Protein AF-A0A965IFT6-F1 (afdb_monomer_lite)

Radius of gyration: 17.21 Å; chains: 1; bounding box: 37×38×44 Å

Foldseek 3Di:
DDQQDDDWDWADPDQFWIFIADPVRDTPDTTDDPDRDDPLVVQLVSLCVNCVVVLVVLVVQLVVCVVVVNVVSNVVSVVSNVVSNVVSNDDPPPDPPPPDD

Secondary structure (DSSP, 8-state):
--------EEEEEETTEEEEE-TTS-EEEEEE-SS---HHHHHHHHHHHHHHHHHHHHHHHHHHHHHHT-HHHHHHHHHHHHHHHHHHTS----S-SS---

Sequence (101 aa):
MAHTPGPWEVHHWGDNEGDIHGSDGKVVCVMRDGATPQEEDWEGDARLIAAAPDLLHCVLLFDYACHHGDGECMEAAVAKAKTLIAAAGQKTAEEEEEDDK

Structure (mmCIF, N/CA/C/O backbone):
data_AF-A0A965IFT6-F1
#
_entry.id   AF-A0A965IFT6-F1
#
loop_
_atom_site.group_PDB
_atom_site.id
_atom_site.type_symbol
_atom_site.label_atom_id
_atom_site.label_alt_id
_atom_site.label_comp_id
_atom_site.label_asym_id
_atom_site.label_entity_id
_atom_site.label_seq_id
_atom_site.pdbx_PDB_ins_code
_atom_site.Cartn_x
_atom_site.Cartn_y
_atom_site.Cartn_z
_atom_site.occupancy
_atom_site.B_iso_or_equiv
_atom_site.auth_seq_id
_atom_site.auth_comp_id
_atom_site.auth_asym_id
_atom_site.auth_atom_id
_atom_site.pdbx_PDB_model_num
ATOM 1 N N . MET A 1 1 ? -9.092 -3.393 -12.554 1.00 41.66 1 MET A N 1
ATOM 2 C CA . MET A 1 1 ? -8.555 -4.073 -11.360 1.00 41.66 1 MET A CA 1
ATOM 3 C C . MET A 1 1 ? -9.289 -3.472 -10.182 1.00 41.66 1 MET A C 1
ATOM 5 O O . MET A 1 1 ? -9.383 -2.253 -10.133 1.00 41.66 1 MET A O 1
ATOM 9 N N . ALA A 1 2 ? -9.957 -4.289 -9.370 1.00 46.34 2 ALA A N 1
ATOM 10 C CA . ALA A 1 2 ? -10.765 -3.782 -8.269 1.00 46.34 2 ALA A CA 1
ATOM 11 C C . ALA A 1 2 ? -9.818 -3.168 -7.233 1.00 46.34 2 ALA A C 1
ATOM 13 O O . ALA A 1 2 ? -9.013 -3.885 -6.647 1.00 46.34 2 ALA A O 1
ATOM 14 N N . HIS A 1 3 ? -9.862 -1.843 -7.092 1.00 48.31 3 HIS A N 1
ATOM 15 C CA . HIS A 1 3 ? -9.231 -1.143 -5.980 1.00 48.31 3 HIS A CA 1
ATOM 16 C C . HIS A 1 3 ? -9.700 -1.805 -4.684 1.00 48.31 3 HIS A C 1
ATOM 18 O O . HIS A 1 3 ? -10.905 -1.998 -4.529 1.00 48.31 3 HIS A O 1
ATOM 24 N N . THR A 1 4 ? -8.790 -2.172 -3.783 1.00 50.84 4 THR A N 1
ATOM 25 C CA . THR A 1 4 ? -9.160 -2.499 -2.401 1.00 50.84 4 THR A CA 1
ATOM 26 C C . THR A 1 4 ? -9.687 -1.196 -1.792 1.00 50.84 4 THR A C 1
ATOM 28 O O . THR A 1 4 ? -8.917 -0.239 -1.694 1.00 50.84 4 THR A O 1
ATOM 31 N N . PRO A 1 5 ? -10.995 -1.074 -1.511 1.00 57.31 5 PRO A N 1
ATOM 32 C CA . PRO A 1 5 ? -11.595 0.232 -1.255 1.00 57.31 5 PRO A CA 1
ATOM 33 C C . PRO A 1 5 ? -11.320 0.715 0.175 1.00 57.31 5 PRO A C 1
ATOM 35 O O . PRO A 1 5 ? -11.991 0.275 1.101 1.00 57.31 5 PRO A O 1
ATOM 38 N N . GLY A 1 6 ? -10.377 1.648 0.340 1.00 55.44 6 GLY A N 1
ATOM 39 C CA . GLY A 1 6 ? -10.250 2.461 1.559 1.00 55.44 6 GLY A CA 1
ATOM 40 C C . GLY A 1 6 ? -11.287 3.597 1.592 1.00 55.44 6 GLY A C 1
ATOM 41 O O . GLY A 1 6 ? -11.789 3.976 0.526 1.00 55.44 6 GLY A O 1
ATOM 42 N N . PRO A 1 7 ? -11.621 4.164 2.769 1.00 61.34 7 PRO A N 1
ATOM 43 C CA . PRO A 1 7 ? -10.951 4.036 4.075 1.00 61.34 7 PRO A CA 1
ATOM 44 C C . PRO A 1 7 ? -11.305 2.753 4.854 1.00 61.34 7 PRO A C 1
ATOM 46 O O . PRO A 1 7 ? -12.344 2.141 4.603 1.00 61.34 7 PRO A O 1
ATOM 49 N N . TRP A 1 8 ? -10.417 2.351 5.772 1.00 77.75 8 TRP A N 1
ATOM 50 C CA . TRP A 1 8 ? -10.565 1.178 6.643 1.00 77.75 8 TRP A CA 1
ATOM 51 C C . TRP A 1 8 ? -10.795 1.623 8.088 1.00 77.75 8 TRP A C 1
ATOM 53 O O . TRP A 1 8 ? -10.120 2.539 8.551 1.00 77.75 8 TRP A O 1
ATOM 63 N N . GLU A 1 9 ? -11.706 0.960 8.792 1.00 78.75 9 GLU A N 1
ATOM 64 C CA . GLU A 1 9 ? -12.001 1.223 10.205 1.00 78.75 9 GLU A CA 1
ATOM 65 C C . GLU A 1 9 ? -11.422 0.106 11.072 1.00 78.75 9 GLU A C 1
ATOM 67 O O . GLU A 1 9 ? -11.551 -1.073 10.737 1.00 78.75 9 GLU A O 1
ATOM 72 N N . VAL A 1 10 ? -10.779 0.458 12.184 1.00 78.19 10 VAL A N 1
ATOM 73 C CA . VAL A 1 10 ? -10.233 -0.522 13.129 1.00 78.19 10 VAL A CA 1
ATOM 74 C C . VAL A 1 10 ? -11.190 -0.660 14.311 1.00 78.19 10 VAL A C 1
ATOM 76 O O . VAL A 1 10 ? -11.561 0.327 14.939 1.00 78.19 10 VAL A O 1
ATOM 79 N N . HIS A 1 11 ? -11.605 -1.890 14.610 1.00 79.75 11 HIS A N 1
ATOM 80 C CA . HIS A 1 11 ? -12.476 -2.203 15.739 1.00 79.75 11 HIS A CA 1
ATOM 81 C C . HIS A 1 11 ? -11.735 -3.054 16.767 1.00 79.75 11 HIS A C 1
ATOM 83 O O . HIS A 1 11 ? -11.382 -4.197 16.489 1.00 79.75 11 HIS A O 1
ATOM 89 N N . HIS A 1 12 ? -11.566 -2.521 17.976 1.00 77.31 12 HIS A N 1
ATOM 90 C CA . HIS A 1 12 ? -10.924 -3.215 19.095 1.00 77.31 12 HIS A CA 1
ATOM 91 C C . HIS A 1 12 ? -11.965 -3.879 19.994 1.00 77.31 12 HIS A C 1
ATOM 93 O O . HIS A 1 12 ? -12.928 -3.230 20.413 1.00 77.31 12 HIS A O 1
ATOM 99 N N . TRP A 1 13 ? -11.782 -5.161 20.313 1.00 76.25 13 TRP A N 1
ATOM 100 C CA . TRP A 1 13 ? -12.671 -5.902 21.227 1.00 76.25 13 TRP A CA 1
ATOM 101 C C . TRP A 1 13 ? -11.955 -6.406 22.488 1.00 76.25 13 TRP A C 1
ATOM 103 O O . TRP A 1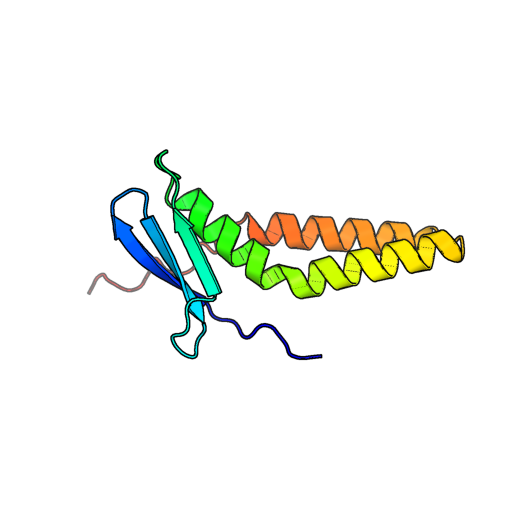 13 ? -12.595 -6.960 23.382 1.00 76.25 13 TRP A O 1
ATOM 113 N N . GLY A 1 14 ? -10.647 -6.176 22.582 1.00 66.94 14 GLY A N 1
ATOM 114 C CA . GLY A 1 14 ? -9.815 -6.418 23.754 1.00 66.94 14 GLY A CA 1
ATOM 115 C C . GLY A 1 14 ? -8.427 -5.814 23.555 1.00 66.94 14 GLY A C 1
ATOM 116 O O . GLY A 1 14 ? -8.137 -5.278 22.488 1.00 66.94 14 GLY A O 1
ATOM 117 N N . ASP A 1 15 ? -7.565 -5.940 24.564 1.00 67.19 15 ASP A N 1
ATOM 118 C CA . ASP A 1 15 ? -6.237 -5.308 24.563 1.00 67.19 15 ASP A CA 1
ATOM 119 C C . ASP A 1 15 ? -5.346 -5.763 23.384 1.00 67.19 15 ASP A C 1
ATOM 121 O O . ASP A 1 15 ? -4.452 -5.029 22.978 1.00 67.19 15 ASP A O 1
ATOM 125 N N . ASN A 1 16 ? -5.604 -6.952 22.810 1.00 62.72 16 ASN A N 1
ATOM 126 C CA . ASN A 1 16 ? -4.779 -7.573 21.755 1.00 62.72 16 ASN A CA 1
ATOM 127 C C . ASN A 1 16 ? -5.597 -8.107 20.571 1.00 62.72 16 ASN A C 1
ATOM 129 O O . ASN A 1 16 ? -5.082 -8.854 19.735 1.00 62.72 16 ASN A O 1
ATOM 133 N N . GLU A 1 17 ? -6.893 -7.810 20.540 1.00 70.50 17 GLU A N 1
ATOM 134 C CA . GLU A 1 17 ? -7.814 -8.397 19.574 1.00 70.50 17 GLU A CA 1
ATOM 135 C C . GLU A 1 17 ? -8.606 -7.297 18.884 1.00 70.50 17 GLU A C 1
ATOM 137 O O . GLU A 1 17 ? -9.230 -6.445 19.528 1.00 70.50 17 GLU A O 1
ATOM 142 N N . GLY A 1 18 ? -8.607 -7.346 17.559 1.00 78.00 18 GLY A N 1
ATOM 143 C CA . GLY A 1 18 ? -9.377 -6.422 16.756 1.00 78.00 18 GLY A CA 1
ATOM 144 C C . GLY A 1 18 ? -9.480 -6.850 15.306 1.00 78.00 18 GLY A C 1
ATOM 145 O O . GLY A 1 18 ? -8.697 -7.663 14.809 1.00 78.00 18 GLY A O 1
ATOM 146 N N . ASP A 1 19 ? -10.452 -6.255 14.635 1.00 82.94 19 ASP A N 1
ATOM 147 C CA . ASP A 1 19 ? -10.749 -6.501 13.236 1.00 82.94 19 ASP A CA 1
ATOM 148 C C . ASP A 1 19 ? -10.620 -5.190 12.454 1.00 82.94 19 ASP A C 1
ATOM 150 O O . ASP A 1 19 ? -11.010 -4.117 12.918 1.00 82.94 19 ASP A O 1
ATOM 154 N N . ILE A 1 20 ? -10.078 -5.278 11.241 1.00 77.31 20 ILE A N 1
ATOM 155 C CA . ILE A 1 20 ? -10.048 -4.173 10.281 1.00 77.31 20 ILE A CA 1
ATOM 156 C C . ILE A 1 20 ? -11.232 -4.357 9.342 1.00 77.31 20 ILE A C 1
ATOM 158 O O . ILE A 1 20 ? -11.358 -5.400 8.697 1.00 77.31 20 ILE A O 1
ATOM 162 N N . HIS A 1 21 ? -12.082 -3.344 9.243 1.00 79.06 21 HIS A N 1
ATOM 163 C CA . HIS A 1 21 ? -13.282 -3.339 8.425 1.00 79.06 21 HIS A CA 1
ATOM 164 C C . HIS A 1 21 ? -13.116 -2.471 7.179 1.00 79.06 21 HIS A C 1
ATOM 166 O O . HIS A 1 21 ? -12.496 -1.410 7.194 1.00 79.06 21 HIS A O 1
ATOM 172 N N . GLY A 1 22 ? -13.715 -2.938 6.087 1.00 76.19 22 GLY A N 1
ATOM 173 C CA . GLY A 1 22 ? -13.987 -2.154 4.892 1.00 76.19 22 GLY A CA 1
ATOM 174 C C . GLY A 1 22 ? -15.042 -1.095 5.119 1.00 76.19 22 GLY A C 1
ATOM 175 O O . GLY A 1 22 ? -15.902 -1.238 5.981 1.00 76.19 22 GLY A O 1
ATOM 176 N N . SER A 1 23 ? -15.045 -0.088 4.248 1.00 73.44 23 SER A N 1
ATOM 177 C CA . SER A 1 23 ? -16.141 0.885 4.126 1.00 73.44 23 SER A CA 1
ATOM 178 C C . SER A 1 23 ? -17.527 0.247 3.900 1.00 73.44 23 SER A C 1
ATOM 180 O O . SER A 1 23 ? -18.549 0.899 4.093 1.00 73.44 23 SER A O 1
ATOM 182 N N . ASP A 1 24 ? -17.592 -1.032 3.512 1.00 76.06 24 ASP A N 1
ATOM 183 C CA . ASP A 1 24 ? -18.823 -1.824 3.413 1.00 76.06 24 ASP A CA 1
ATOM 184 C C . ASP A 1 24 ? -19.175 -2.596 4.703 1.00 76.06 24 ASP A C 1
ATOM 186 O O . ASP A 1 24 ? -20.091 -3.425 4.702 1.00 76.06 24 ASP A O 1
ATOM 190 N N . GLY A 1 25 ? -18.446 -2.344 5.793 1.00 72.88 25 GLY A N 1
ATOM 191 C CA . GLY A 1 25 ? -18.595 -2.977 7.100 1.00 72.88 25 GLY A CA 1
ATOM 192 C C . GLY A 1 25 ? -18.081 -4.416 7.168 1.00 72.88 25 GLY A C 1
ATOM 193 O O . GLY A 1 25 ? -18.211 -5.053 8.215 1.00 72.88 25 GLY A O 1
ATOM 194 N N . LYS A 1 26 ? -17.512 -4.964 6.085 1.00 75.69 26 LYS A N 1
ATOM 195 C CA . LYS A 1 26 ? -16.977 -6.331 6.087 1.00 75.69 26 LYS A CA 1
ATOM 196 C C . LYS A 1 26 ? -15.601 -6.377 6.725 1.00 75.69 26 LYS A C 1
ATOM 198 O O . LYS A 1 26 ? -14.769 -5.517 6.466 1.00 75.69 26 LYS A O 1
ATOM 203 N N . VAL A 1 27 ? -15.338 -7.446 7.466 1.00 73.44 27 VAL A N 1
ATOM 204 C CA . VAL A 1 27 ? -14.005 -7.727 8.000 1.00 73.44 27 VAL A CA 1
ATOM 205 C C . VAL A 1 27 ? -13.045 -8.045 6.852 1.00 73.44 27 VAL A C 1
ATOM 207 O O . VAL A 1 27 ? -13.275 -8.964 6.064 1.00 73.44 27 VAL A O 1
ATOM 210 N N . VAL A 1 28 ? -11.972 -7.267 6.770 1.00 72.62 28 VAL A N 1
ATOM 211 C CA . VAL A 1 28 ? -10.874 -7.387 5.804 1.00 72.62 28 VAL A CA 1
ATOM 212 C C . VAL A 1 28 ? -9.699 -8.139 6.424 1.00 72.62 28 VAL A C 1
ATOM 214 O O . VAL A 1 28 ? -9.053 -8.932 5.742 1.00 72.62 28 VAL A O 1
ATOM 217 N N . CYS A 1 29 ? -9.448 -7.927 7.717 1.00 70.25 29 CYS A N 1
ATOM 218 C CA . CYS A 1 29 ? -8.400 -8.600 8.476 1.00 70.25 29 CYS A CA 1
ATOM 219 C C . CYS A 1 29 ? -8.872 -8.851 9.911 1.00 70.25 29 CYS A C 1
ATOM 221 O O . CYS A 1 29 ? -9.482 -7.970 10.507 1.00 70.25 29 CYS A O 1
ATOM 223 N N . VAL A 1 30 ? -8.573 -10.034 10.448 1.00 71.19 30 VAL A N 1
ATOM 224 C CA . VAL A 1 30 ? -8.782 -10.389 11.858 1.00 71.19 30 VAL A CA 1
ATOM 225 C C . VAL A 1 30 ? -7.404 -10.489 12.494 1.00 71.19 30 VAL A C 1
ATOM 227 O O . VAL A 1 30 ? -6.608 -11.342 12.090 1.00 71.19 30 VAL A O 1
ATOM 230 N N . MET A 1 31 ? -7.121 -9.650 13.485 1.00 64.31 31 MET A N 1
ATOM 231 C CA . MET A 1 31 ? -5.860 -9.665 14.218 1.00 64.31 31 MET A CA 1
ATOM 232 C C . MET A 1 31 ? -6.086 -10.341 15.565 1.00 64.31 31 MET A C 1
ATOM 234 O O . MET A 1 31 ? -6.789 -9.837 16.438 1.00 64.31 31 MET A O 1
ATOM 238 N N . ARG A 1 32 ? -5.502 -11.530 15.714 1.00 64.25 32 ARG A N 1
ATOM 239 C CA . ARG A 1 32 ? -5.449 -12.251 16.985 1.00 64.25 32 ARG A CA 1
ATOM 240 C C . ARG A 1 32 ? -3.997 -12.512 17.293 1.00 64.25 32 ARG A C 1
A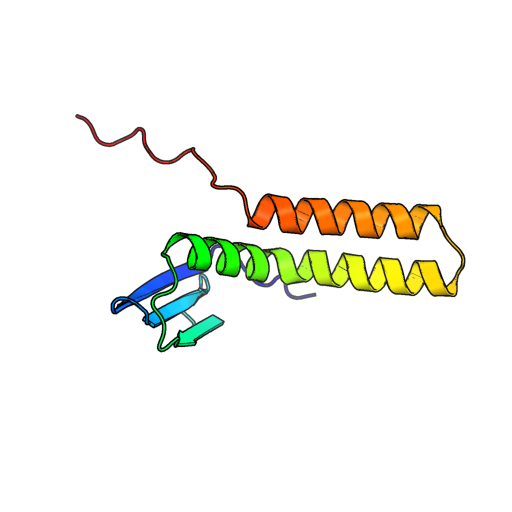TOM 242 O O . ARG A 1 32 ? -3.433 -13.462 16.750 1.00 64.25 32 ARG A O 1
ATOM 249 N N . ASP A 1 33 ? -3.413 -11.688 18.145 1.00 55.62 33 ASP A N 1
ATOM 250 C CA . ASP A 1 33 ? -2.133 -12.027 18.739 1.00 55.62 33 ASP A CA 1
ATOM 251 C C . ASP A 1 33 ? -2.306 -12.249 20.245 1.00 55.62 33 ASP A C 1
ATOM 253 O O . ASP A 1 33 ? -2.999 -11.519 20.948 1.00 55.62 33 ASP A O 1
ATOM 257 N N . GLY A 1 34 ? -1.707 -13.329 20.744 1.00 51.69 34 GLY A N 1
ATOM 258 C CA . GLY A 1 34 ? -1.630 -13.606 22.178 1.00 51.69 34 GLY A CA 1
ATOM 259 C C . GLY A 1 34 ? -0.625 -12.696 22.892 1.00 51.69 34 GLY A C 1
ATOM 260 O O . GLY A 1 34 ? -0.563 -12.706 24.121 1.00 51.69 34 GLY A O 1
ATOM 261 N N . ALA A 1 35 ? 0.159 -11.921 22.141 1.00 52.97 35 ALA A N 1
ATOM 262 C CA . ALA A 1 35 ? 0.974 -10.815 22.623 1.00 52.97 35 ALA A CA 1
ATOM 263 C C . ALA A 1 35 ? 0.257 -9.489 22.351 1.00 52.97 35 ALA A C 1
ATOM 265 O O . ALA A 1 35 ? -0.326 -9.346 21.289 1.00 52.97 35 ALA A O 1
ATOM 266 N N . THR A 1 36 ? 0.309 -8.546 23.296 1.00 53.31 36 THR A N 1
ATOM 267 C CA . THR A 1 36 ? -0.183 -7.162 23.160 1.00 53.31 36 THR A CA 1
ATOM 268 C C . THR A 1 36 ? 0.576 -6.452 22.043 1.00 53.31 36 THR A C 1
ATOM 270 O O . THR A 1 36 ? 1.717 -6.047 22.298 1.00 53.31 36 THR A O 1
ATOM 273 N N . PRO A 1 37 ? 0.016 -6.294 20.829 1.00 53.91 37 PRO A N 1
ATOM 274 C CA . PRO A 1 37 ? 0.586 -5.381 19.853 1.00 53.91 37 PRO A CA 1
ATOM 275 C C . PRO A 1 37 ? 0.317 -3.969 20.380 1.00 53.91 37 PRO A C 1
ATOM 277 O O . PRO A 1 37 ? -0.732 -3.723 20.982 1.00 53.91 37 PRO A O 1
ATOM 280 N N . GLN A 1 38 ? 1.261 -3.043 20.233 1.00 59.69 38 GLN A N 1
ATOM 281 C CA . GLN A 1 38 ? 0.956 -1.655 20.576 1.00 59.69 38 GLN A CA 1
ATOM 282 C C . GLN A 1 38 ? -0.028 -1.116 19.527 1.00 59.69 38 GLN A C 1
ATOM 284 O O . GLN A 1 38 ? 0.032 -1.506 18.367 1.00 59.69 38 GLN A O 1
ATOM 289 N N . GLU A 1 39 ? -0.942 -0.225 19.914 1.00 58.00 39 GLU A N 1
ATOM 290 C CA . GLU A 1 39 ? -1.929 0.401 19.008 1.00 58.00 39 GLU A CA 1
ATOM 291 C C . GLU A 1 39 ? -1.265 1.009 17.749 1.00 58.00 39 GLU A C 1
ATOM 293 O O . GLU A 1 39 ? -1.812 0.990 16.648 1.00 58.00 39 GLU A O 1
ATOM 298 N N . GLU A 1 40 ? -0.011 1.440 17.900 1.00 59.22 40 GLU A N 1
ATOM 299 C CA . GLU A 1 40 ? 0.883 1.946 16.854 1.00 59.22 40 GLU A CA 1
ATOM 300 C C . GLU A 1 40 ? 1.203 0.911 15.753 1.00 59.22 40 GLU A C 1
ATOM 302 O O . GLU A 1 40 ? 1.352 1.282 14.583 1.00 59.22 40 GLU A O 1
ATOM 307 N N . ASP A 1 41 ? 1.260 -0.380 16.095 1.00 65.69 41 ASP A N 1
ATOM 308 C CA . ASP A 1 41 ? 1.491 -1.480 15.150 1.00 65.69 41 ASP A CA 1
ATOM 309 C C . ASP A 1 41 ? 0.254 -1.704 14.260 1.00 65.69 41 ASP A C 1
ATOM 311 O O . ASP A 1 41 ? 0.369 -1.986 13.065 1.00 65.69 41 ASP A O 1
ATOM 315 N N . TRP A 1 42 ? -0.946 -1.493 14.810 1.00 64.50 42 TRP A N 1
ATOM 316 C CA . TRP A 1 42 ? -2.217 -1.740 14.122 1.00 64.50 42 TRP A CA 1
ATOM 317 C C . TRP A 1 42 ? -2.526 -0.729 13.026 1.00 64.50 42 TRP A C 1
ATOM 319 O O . TRP A 1 42 ? -2.946 -1.104 11.928 1.00 64.50 42 TRP A O 1
ATOM 329 N N . GLU A 1 43 ? -2.286 0.554 13.278 1.00 66.56 43 GLU A N 1
ATOM 330 C CA . GLU A 1 43 ? -2.440 1.555 12.227 1.00 66.56 43 GLU A CA 1
ATOM 331 C C . GLU A 1 43 ? -1.405 1.373 11.106 1.00 66.56 43 GLU A C 1
ATOM 333 O O . GLU A 1 43 ? -1.706 1.597 9.929 1.00 66.56 43 GLU A O 1
ATOM 338 N N . GLY A 1 44 ? -0.180 0.968 11.460 1.00 67.19 44 GLY A N 1
ATOM 339 C CA . GLY A 1 44 ? 0.875 0.647 10.500 1.00 67.19 44 GLY A CA 1
ATOM 340 C C . GLY A 1 44 ? 0.465 -0.495 9.572 1.00 67.19 44 GLY A C 1
ATOM 341 O O . GLY A 1 44 ? 0.561 -0.363 8.348 1.00 67.19 44 GLY A O 1
ATOM 342 N N . ASP A 1 45 ? -0.079 -1.570 10.140 1.00 67.94 45 ASP A N 1
ATOM 343 C CA . ASP A 1 45 ? -0.575 -2.723 9.391 1.00 67.94 45 ASP A CA 1
ATOM 344 C C . ASP A 1 45 ? -1.762 -2.362 8.487 1.00 67.94 45 ASP A C 1
ATOM 346 O O . ASP A 1 45 ? -1.792 -2.750 7.315 1.00 67.94 45 ASP A O 1
ATOM 350 N N . ALA A 1 46 ? -2.709 -1.550 8.968 1.00 68.62 46 ALA A N 1
ATOM 351 C CA . ALA A 1 46 ? -3.832 -1.078 8.157 1.00 68.62 46 ALA A CA 1
ATOM 352 C C . ALA A 1 46 ? -3.366 -0.234 6.955 1.00 68.62 46 ALA A C 1
ATOM 354 O O . ALA A 1 46 ? -3.830 -0.436 5.825 1.00 68.62 46 ALA A O 1
ATOM 355 N N . ARG A 1 47 ? -2.405 0.679 7.162 1.00 72.62 47 ARG A N 1
ATOM 356 C CA . ARG A 1 47 ? -1.810 1.480 6.079 1.00 72.62 47 ARG A CA 1
ATOM 357 C C . ARG A 1 47 ? -1.010 0.615 5.103 1.00 72.62 47 ARG A C 1
ATOM 359 O O . ARG A 1 47 ? -1.059 0.851 3.894 1.00 72.62 47 ARG A O 1
ATOM 366 N N . LEU A 1 48 ? -0.326 -0.419 5.590 1.00 73.06 48 LEU A N 1
ATOM 367 C CA . LEU A 1 48 ? 0.403 -1.369 4.749 1.00 73.06 48 LEU A CA 1
ATOM 368 C C . LEU A 1 48 ? -0.551 -2.195 3.871 1.00 73.06 48 LEU A C 1
ATOM 370 O O . LEU A 1 48 ? -0.303 -2.353 2.673 1.00 73.06 48 LEU A O 1
ATOM 374 N N . ILE A 1 49 ? -1.673 -2.659 4.431 1.00 74.00 49 ILE A N 1
ATOM 375 C CA . ILE A 1 49 ? -2.742 -3.342 3.686 1.00 74.00 49 ILE A CA 1
ATOM 376 C C . ILE A 1 49 ? -3.349 -2.401 2.636 1.00 74.00 49 ILE A C 1
ATOM 378 O O . ILE A 1 49 ? -3.555 -2.810 1.491 1.00 74.00 49 ILE A O 1
ATOM 382 N N . ALA A 1 50 ? -3.581 -1.130 2.978 1.00 72.75 50 ALA A N 1
ATOM 383 C CA . ALA A 1 50 ? -4.075 -0.128 2.033 1.00 72.75 50 ALA A CA 1
ATOM 384 C C . ALA A 1 50 ? -3.099 0.116 0.866 1.00 72.75 50 ALA A C 1
ATOM 386 O O . ALA A 1 50 ? -3.534 0.258 -0.277 1.00 72.75 50 ALA A O 1
ATOM 387 N N . ALA A 1 51 ? -1.788 0.107 1.130 1.00 77.69 51 ALA A N 1
ATOM 388 C CA . ALA A 1 51 ? -0.743 0.269 0.120 1.00 77.69 51 ALA A CA 1
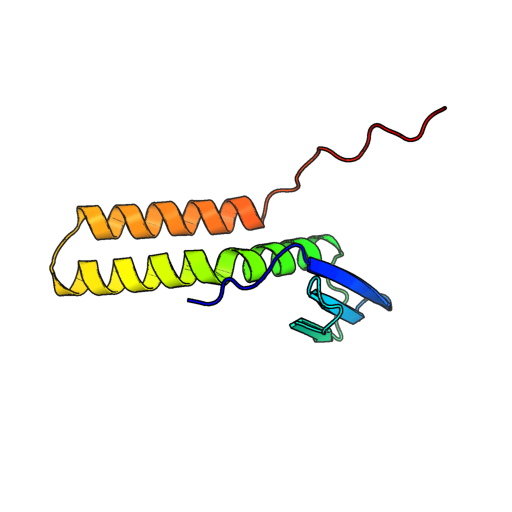ATOM 389 C C . ALA A 1 51 ? -0.470 -1.005 -0.707 1.00 77.69 51 ALA A C 1
ATOM 391 O O . ALA A 1 51 ? 0.239 -0.943 -1.717 1.00 77.69 51 ALA A O 1
ATOM 392 N N . ALA A 1 52 ? -1.019 -2.162 -0.318 1.00 82.50 52 ALA A N 1
ATOM 393 C CA . ALA A 1 52 ? -0.739 -3.454 -0.945 1.00 82.50 52 ALA A CA 1
ATOM 394 C C . ALA A 1 52 ? -0.947 -3.495 -2.477 1.00 82.50 52 ALA A C 1
ATOM 396 O O . ALA A 1 52 ? -0.124 -4.119 -3.151 1.00 82.50 52 ALA A O 1
ATOM 397 N N . PRO A 1 53 ? -1.959 -2.834 -3.081 1.00 81.06 53 PRO A N 1
ATOM 398 C CA . PRO A 1 53 ? -2.102 -2.796 -4.539 1.00 81.06 53 PRO A CA 1
ATOM 399 C C . PRO A 1 53 ? -0.947 -2.076 -5.241 1.00 81.06 53 PRO A C 1
ATOM 401 O O . PRO A 1 53 ? -0.432 -2.562 -6.249 1.00 81.06 53 PRO A O 1
ATOM 404 N N . ASP A 1 54 ? -0.510 -0.941 -4.696 1.00 81.88 54 ASP A N 1
ATOM 405 C CA . ASP A 1 54 ? 0.592 -0.165 -5.263 1.00 81.88 54 ASP A CA 1
ATOM 406 C C . ASP A 1 54 ? 1.939 -0.856 -5.032 1.00 81.88 54 ASP A C 1
ATOM 408 O O . ASP A 1 54 ? 2.803 -0.848 -5.914 1.00 81.88 54 ASP A O 1
ATOM 412 N N . LEU A 1 55 ? 2.105 -1.522 -3.886 1.00 82.50 55 LEU A N 1
ATOM 413 C CA . LEU A 1 55 ? 3.258 -2.377 -3.610 1.00 82.50 55 LEU A CA 1
ATOM 414 C C . LEU A 1 55 ? 3.316 -3.563 -4.576 1.00 82.50 55 LEU A C 1
ATOM 416 O O . LEU A 1 55 ? 4.368 -3.816 -5.166 1.00 82.50 55 LEU A O 1
ATOM 420 N N . LEU A 1 56 ? 2.188 -4.239 -4.815 1.00 82.31 56 LEU A N 1
ATOM 421 C CA . LEU A 1 56 ? 2.090 -5.316 -5.800 1.00 82.31 56 LEU A CA 1
ATOM 422 C C . LEU A 1 56 ? 2.459 -4.816 -7.201 1.00 82.31 56 LEU A C 1
ATOM 424 O O . LEU A 1 56 ? 3.197 -5.483 -7.924 1.00 82.31 56 LEU A O 1
ATOM 428 N N . HIS A 1 57 ? 2.004 -3.621 -7.576 1.00 85.06 57 HIS A N 1
ATOM 429 C CA . HIS A 1 57 ? 2.368 -3.015 -8.852 1.00 85.06 57 HIS A CA 1
ATOM 430 C C . HIS A 1 57 ? 3.878 -2.747 -8.965 1.00 85.06 57 HIS A C 1
ATOM 432 O O . HIS A 1 57 ? 4.463 -3.020 -10.013 1.00 85.06 57 HIS A O 1
ATOM 438 N N . CYS A 1 58 ? 4.529 -2.283 -7.892 1.00 88.19 58 CYS A N 1
ATOM 439 C CA . CYS A 1 58 ? 5.983 -2.097 -7.868 1.00 88.19 58 CYS A CA 1
ATOM 440 C C . CYS A 1 58 ? 6.736 -3.424 -8.053 1.00 88.19 58 CYS A C 1
ATOM 442 O O . CYS A 1 58 ? 7.721 -3.462 -8.785 1.00 88.19 58 CYS A O 1
ATOM 444 N N . VAL A 1 59 ? 6.258 -4.519 -7.449 1.00 83.50 59 VAL A N 1
ATOM 445 C CA . VAL A 1 59 ? 6.854 -5.857 -7.623 1.00 83.50 59 VAL A CA 1
ATOM 446 C C . VAL A 1 59 ? 6.733 -6.337 -9.071 1.00 83.50 59 VAL A C 1
ATOM 448 O O . VAL A 1 59 ? 7.704 -6.837 -9.631 1.00 83.50 59 VAL A O 1
ATOM 451 N N . LEU A 1 60 ? 5.574 -6.142 -9.705 1.00 84.31 60 LEU A N 1
ATOM 452 C CA . LEU A 1 60 ? 5.371 -6.513 -11.110 1.00 84.31 60 LEU A CA 1
ATOM 453 C C . LEU A 1 60 ? 6.255 -5.692 -12.063 1.00 84.31 60 LEU A C 1
ATOM 455 O O . LEU A 1 60 ? 6.808 -6.236 -13.014 1.00 84.31 60 LEU A O 1
ATOM 459 N N . LEU A 1 61 ? 6.409 -4.391 -11.799 1.00 86.94 61 LEU A N 1
ATOM 460 C CA . LEU A 1 61 ? 7.318 -3.514 -12.544 1.00 86.94 61 LEU A CA 1
ATOM 461 C C . LEU A 1 61 ? 8.778 -3.941 -12.392 1.00 86.94 61 LEU A C 1
ATOM 463 O O . LEU A 1 61 ? 9.507 -3.979 -13.379 1.00 86.94 61 LEU A O 1
ATOM 467 N N . PHE A 1 62 ? 9.191 -4.290 -11.174 1.00 87.31 62 PHE A N 1
ATOM 468 C CA . PHE A 1 62 ? 10.534 -4.789 -10.901 1.00 87.31 62 PHE A CA 1
ATOM 469 C C . PHE A 1 62 ? 10.811 -6.094 -11.655 1.00 87.31 62 PHE A C 1
ATOM 471 O O . PHE A 1 62 ? 11.825 -6.201 -12.340 1.00 87.31 62 PHE A O 1
ATOM 478 N N . ASP A 1 63 ? 9.890 -7.060 -11.588 1.00 84.00 63 ASP A N 1
ATOM 479 C CA . ASP A 1 63 ? 10.007 -8.331 -12.309 1.00 84.00 63 ASP A CA 1
ATOM 480 C C . ASP A 1 63 ? 10.110 -8.116 -13.825 1.00 84.00 63 ASP A C 1
ATOM 482 O O . ASP A 1 63 ? 11.007 -8.651 -14.482 1.00 84.00 63 ASP A O 1
ATOM 486 N N . TYR A 1 64 ? 9.250 -7.259 -14.381 1.00 87.06 64 TYR A N 1
ATOM 487 C CA . TYR A 1 64 ? 9.311 -6.883 -15.789 1.00 87.06 64 TYR A CA 1
ATOM 488 C C . TYR A 1 64 ? 10.669 -6.263 -16.154 1.00 87.06 64 TYR A C 1
ATOM 490 O O . TYR A 1 64 ? 11.291 -6.680 -17.134 1.00 87.06 64 TYR A O 1
ATOM 498 N N . ALA A 1 65 ? 11.154 -5.308 -15.357 1.00 91.06 65 ALA A N 1
ATOM 499 C CA . ALA A 1 65 ? 12.426 -4.629 -15.580 1.00 91.06 65 ALA A CA 1
ATOM 500 C C . ALA A 1 65 ? 13.621 -5.597 -15.526 1.00 91.06 65 ALA A C 1
ATOM 502 O O . ALA A 1 65 ? 14.504 -5.526 -16.383 1.00 91.06 65 ALA A O 1
ATOM 503 N N . CYS A 1 66 ? 13.618 -6.561 -14.597 1.00 84.56 66 CYS A N 1
ATOM 504 C CA . CYS A 1 66 ? 14.635 -7.611 -14.519 1.00 84.56 66 CYS A CA 1
ATOM 505 C C . CYS A 1 66 ? 14.693 -8.462 -15.793 1.00 84.56 66 CYS A C 1
ATOM 507 O O . CYS A 1 66 ? 15.781 -8.721 -16.307 1.00 84.56 66 CYS A O 1
ATOM 509 N N . HIS A 1 67 ? 13.538 -8.864 -16.330 1.00 90.56 67 HIS A N 1
ATOM 510 C CA . HIS A 1 67 ? 13.473 -9.679 -17.547 1.00 90.56 67 HIS A CA 1
ATOM 511 C C . HIS A 1 67 ? 13.929 -8.930 -18.808 1.00 90.56 67 HIS A C 1
ATOM 513 O O . HIS A 1 67 ? 14.374 -9.564 -19.765 1.00 90.56 67 HIS A O 1
ATOM 519 N N . HIS A 1 68 ? 13.843 -7.598 -18.811 1.00 91.38 68 HIS A N 1
ATOM 520 C CA . HIS A 1 68 ? 14.188 -6.760 -19.964 1.00 91.38 68 HIS A CA 1
ATOM 521 C C . HIS A 1 68 ? 15.529 -6.027 -19.812 1.00 91.38 68 HIS A C 1
ATOM 523 O O . HIS A 1 68 ? 15.961 -5.355 -20.747 1.00 91.38 68 HIS A O 1
ATOM 529 N N . GLY A 1 69 ? 16.210 -6.174 -18.670 1.00 90.44 69 GLY A N 1
ATOM 530 C CA . GLY A 1 69 ? 17.483 -5.502 -18.394 1.00 90.44 69 GLY A CA 1
ATOM 531 C C . GLY A 1 69 ? 17.359 -3.984 -18.234 1.00 90.44 69 GLY A C 1
ATOM 532 O O . GLY A 1 69 ? 18.326 -3.265 -18.479 1.00 90.44 69 GLY A O 1
ATOM 533 N N . ASP A 1 70 ? 16.183 -3.492 -17.841 1.00 90.69 70 ASP A N 1
ATOM 534 C CA . ASP A 1 70 ? 15.909 -2.065 -17.664 1.00 90.69 70 ASP A CA 1
ATOM 535 C C . ASP A 1 70 ? 16.263 -1.625 -16.234 1.00 90.69 70 ASP A C 1
ATOM 537 O O . ASP A 1 70 ? 15.441 -1.643 -15.315 1.00 90.69 70 ASP A O 1
ATOM 541 N N . GLY A 1 71 ? 17.536 -1.275 -16.033 1.00 86.75 71 G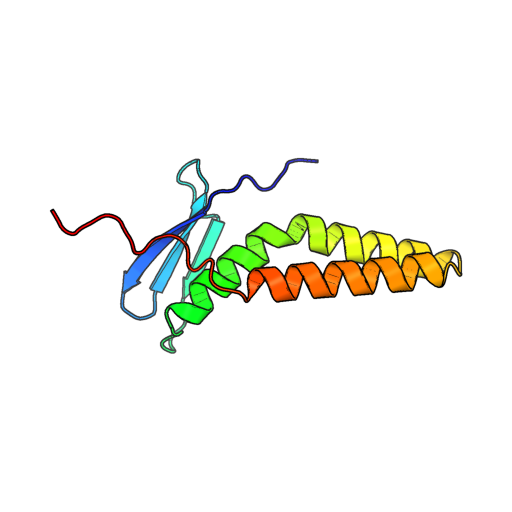LY A N 1
ATOM 542 C CA . GLY A 1 71 ? 18.055 -0.878 -14.723 1.00 86.75 71 GLY A CA 1
ATOM 543 C C . GLY A 1 71 ? 17.392 0.379 -14.149 1.00 86.75 71 GLY A C 1
ATOM 544 O O . GLY A 1 71 ? 17.168 0.443 -12.942 1.00 86.75 71 GLY A O 1
ATOM 545 N N . GLU A 1 72 ? 17.021 1.344 -14.993 1.00 91.88 72 GLU A N 1
ATOM 546 C CA . GLU A 1 72 ? 16.366 2.582 -14.549 1.00 91.88 72 GLU A CA 1
ATOM 547 C C . GLU A 1 72 ? 14.946 2.299 -14.043 1.00 91.88 72 GLU A C 1
ATOM 549 O O . GLU A 1 72 ? 14.546 2.782 -12.980 1.00 91.88 72 GLU A O 1
ATOM 554 N N . CYS A 1 73 ? 14.193 1.457 -14.759 1.00 86.19 73 CYS A N 1
ATOM 555 C CA . CYS A 1 73 ? 12.862 1.035 -14.332 1.00 86.19 73 CYS A CA 1
ATOM 556 C C . CYS A 1 73 ? 12.912 0.225 -13.025 1.00 86.19 73 CYS A C 1
ATOM 558 O O . CYS A 1 73 ? 12.079 0.420 -12.133 1.00 86.19 73 CYS A O 1
ATOM 560 N N . MET A 1 74 ? 13.927 -0.631 -12.871 1.00 85.25 74 MET A N 1
ATOM 561 C CA . MET A 1 74 ? 14.165 -1.399 -11.649 1.00 85.25 74 MET A CA 1
ATOM 562 C C . MET A 1 74 ? 14.415 -0.481 -10.441 1.00 85.25 74 MET A C 1
ATOM 564 O O . MET A 1 74 ? 13.787 -0.651 -9.392 1.00 85.25 74 MET A O 1
ATOM 568 N N . GLU A 1 75 ? 15.291 0.519 -10.582 1.00 89.19 75 GLU A N 1
ATOM 569 C CA . GLU A 1 75 ? 15.560 1.491 -9.518 1.00 89.19 75 GLU A CA 1
ATOM 570 C C . GLU A 1 75 ? 14.318 2.315 -9.163 1.00 89.19 75 GLU A C 1
ATOM 572 O O . GLU A 1 75 ? 14.017 2.499 -7.980 1.00 89.19 75 GLU A O 1
ATOM 577 N N . ALA A 1 76 ? 13.549 2.748 -10.166 1.00 89.88 76 ALA A N 1
ATOM 578 C CA . ALA A 1 76 ? 12.311 3.492 -9.956 1.00 89.88 76 ALA A CA 1
ATOM 579 C C . ALA A 1 76 ? 11.262 2.673 -9.183 1.00 89.88 76 ALA A C 1
ATOM 581 O O . ALA A 1 76 ? 10.623 3.194 -8.263 1.00 89.88 76 ALA A O 1
ATOM 582 N N . ALA A 1 77 ? 11.112 1.384 -9.503 1.00 87.56 77 ALA A N 1
ATOM 583 C CA . ALA A 1 77 ? 10.199 0.482 -8.803 1.00 87.56 77 ALA A CA 1
ATOM 584 C C . ALA A 1 77 ? 10.588 0.307 -7.324 1.00 87.56 77 ALA A C 1
ATOM 586 O O . ALA A 1 77 ? 9.732 0.399 -6.440 1.00 87.56 77 ALA A O 1
ATOM 587 N N . VAL A 1 78 ? 11.883 0.128 -7.036 1.00 89.75 78 VAL A N 1
ATOM 588 C CA . VAL A 1 78 ? 12.392 0.007 -5.659 1.00 89.75 78 VAL A CA 1
ATOM 589 C C . VAL A 1 78 ? 12.228 1.312 -4.883 1.00 89.75 78 VAL A C 1
ATOM 591 O O . VAL A 1 78 ? 11.814 1.287 -3.722 1.00 89.75 78 VAL A O 1
ATOM 594 N N . ALA A 1 79 ? 12.537 2.456 -5.497 1.00 91.06 79 ALA A N 1
ATOM 595 C CA . ALA A 1 79 ? 12.369 3.762 -4.866 1.00 91.06 79 ALA A CA 1
ATOM 596 C C . ALA A 1 79 ? 10.900 4.006 -4.490 1.00 91.06 79 ALA A C 1
ATOM 598 O O . ALA A 1 79 ? 10.610 4.368 -3.348 1.00 91.06 79 ALA A O 1
ATOM 599 N N . LYS A 1 80 ? 9.969 3.712 -5.406 1.00 89.50 80 LYS A N 1
ATOM 600 C CA . LYS A 1 80 ? 8.530 3.847 -5.162 1.00 89.50 80 LYS A CA 1
ATOM 601 C C . LYS A 1 80 ? 8.042 2.912 -4.050 1.00 89.50 80 LYS A C 1
ATOM 603 O O . LYS A 1 80 ? 7.341 3.362 -3.144 1.00 89.50 80 LYS A O 1
ATOM 608 N N . ALA A 1 81 ? 8.464 1.647 -4.050 1.00 85.00 81 ALA A N 1
ATOM 609 C CA . ALA A 1 81 ? 8.111 0.703 -2.988 1.00 85.00 81 ALA A CA 1
ATOM 610 C C . ALA A 1 81 ? 8.581 1.189 -1.605 1.00 85.00 81 ALA A C 1
ATOM 612 O O . ALA A 1 81 ? 7.810 1.169 -0.648 1.00 85.00 81 ALA A O 1
ATOM 613 N N . LYS A 1 82 ? 9.811 1.712 -1.504 1.00 86.12 82 LYS A N 1
ATOM 614 C CA . LYS A 1 82 ? 10.333 2.291 -0.255 1.00 86.12 82 LYS A CA 1
ATOM 615 C C . LYS A 1 82 ? 9.504 3.478 0.227 1.00 86.12 82 LYS A C 1
ATOM 617 O O . LYS A 1 82 ? 9.239 3.568 1.421 1.00 86.12 82 LYS A O 1
ATOM 622 N N . THR A 1 83 ? 9.076 4.364 -0.676 1.00 86.75 83 THR A N 1
ATOM 623 C CA . THR A 1 83 ? 8.227 5.506 -0.297 1.00 86.75 83 THR A CA 1
ATOM 624 C C . THR A 1 83 ? 6.858 5.074 0.215 1.00 86.75 83 THR A C 1
ATOM 626 O O . THR A 1 83 ? 6.385 5.641 1.192 1.00 86.75 83 THR A O 1
ATOM 629 N N . LEU A 1 84 ? 6.252 4.043 -0.383 1.00 81.25 84 LEU A N 1
ATOM 630 C CA . LEU A 1 84 ? 4.953 3.517 0.046 1.00 81.25 84 LEU A CA 1
ATOM 631 C C . LEU A 1 84 ? 5.039 2.859 1.428 1.00 81.25 84 LEU A C 1
ATOM 633 O O . LEU A 1 84 ? 4.184 3.101 2.272 1.00 81.25 84 LEU A O 1
ATOM 637 N N . ILE A 1 85 ? 6.102 2.089 1.683 1.00 79.69 85 ILE A N 1
ATOM 638 C CA . ILE A 1 85 ? 6.353 1.474 2.996 1.00 79.69 85 ILE A CA 1
ATOM 639 C C . ILE A 1 85 ? 6.609 2.550 4.058 1.00 79.69 85 ILE A C 1
ATOM 641 O O . ILE A 1 85 ? 6.064 2.475 5.153 1.00 79.69 85 ILE A O 1
ATOM 645 N N . ALA A 1 86 ? 7.411 3.571 3.740 1.00 80.81 86 ALA A N 1
ATOM 646 C CA . ALA A 1 86 ? 7.682 4.667 4.668 1.00 80.81 86 ALA A CA 1
ATOM 647 C C . ALA A 1 86 ? 6.416 5.480 4.982 1.00 80.81 86 ALA A C 1
ATOM 649 O O . ALA A 1 86 ? 6.166 5.774 6.146 1.00 80.81 86 ALA A O 1
ATOM 650 N N . ALA A 1 87 ? 5.596 5.786 3.972 1.00 76.19 87 ALA A N 1
ATOM 651 C CA . ALA A 1 87 ? 4.320 6.475 4.156 1.00 76.19 87 ALA A CA 1
ATOM 652 C C . ALA A 1 87 ? 3.332 5.646 4.991 1.00 76.19 87 ALA A C 1
ATOM 654 O O . ALA A 1 87 ? 2.610 6.205 5.810 1.00 76.19 87 ALA A O 1
ATOM 655 N N . ALA A 1 88 ? 3.344 4.316 4.854 1.00 73.06 88 ALA A N 1
ATOM 656 C CA . ALA A 1 88 ? 2.541 3.439 5.701 1.00 73.06 88 ALA A CA 1
ATOM 657 C C . ALA A 1 88 ? 2.985 3.445 7.178 1.00 73.06 88 ALA A C 1
ATOM 659 O O . ALA A 1 88 ? 2.183 3.140 8.057 1.00 73.06 88 ALA A O 1
ATOM 660 N N . GLY A 1 89 ? 4.231 3.828 7.471 1.00 67.81 89 GLY A N 1
ATOM 661 C CA . GLY A 1 89 ? 4.762 3.929 8.833 1.00 67.81 89 GLY A CA 1
ATOM 662 C C . GLY A 1 89 ? 4.665 5.316 9.483 1.00 67.81 89 GLY A C 1
ATOM 663 O O . GLY A 1 89 ? 5.020 5.442 10.651 1.00 67.81 89 GLY A O 1
ATOM 664 N N . GLN A 1 90 ? 4.237 6.368 8.771 1.00 58.94 90 GLN A N 1
ATOM 665 C CA . GLN A 1 90 ? 4.197 7.738 9.306 1.00 58.94 90 GLN A CA 1
ATOM 666 C C . GLN A 1 90 ? 2.774 8.160 9.712 1.00 58.94 90 GLN A C 1
ATOM 668 O O . GLN A 1 90 ? 1.852 8.126 8.903 1.00 58.94 90 GLN A O 1
ATOM 673 N N . LYS A 1 91 ? 2.620 8.590 10.974 1.00 51.06 91 LYS A N 1
ATOM 674 C CA . LYS A 1 91 ? 1.403 9.186 11.553 1.00 51.06 91 LYS A CA 1
ATOM 675 C C . LYS A 1 91 ? 1.008 10.443 10.764 1.00 51.06 91 LYS A C 1
ATOM 677 O O . LYS A 1 91 ? 1.824 11.356 10.630 1.00 51.06 91 LYS A O 1
ATOM 682 N N . THR A 1 92 ? -0.229 10.540 10.282 1.00 42.50 92 THR A N 1
ATOM 683 C CA . THR A 1 92 ? -0.814 11.831 9.892 1.00 42.50 92 THR A CA 1
ATOM 684 C C . THR A 1 92 ? -1.138 12.591 11.173 1.00 42.50 92 THR A C 1
ATOM 686 O O . THR A 1 92 ? -2.122 12.310 11.845 1.00 42.50 92 THR A O 1
ATOM 689 N N . ALA A 1 93 ? -0.257 13.513 11.559 1.00 42.00 93 ALA A N 1
ATOM 690 C CA . ALA A 1 93 ? -0.389 14.372 12.736 1.00 42.00 93 ALA A CA 1
ATOM 691 C C . ALA A 1 93 ? -1.381 15.536 12.520 1.00 42.00 93 ALA A C 1
ATOM 693 O O . ALA A 1 93 ? -1.117 16.658 12.938 1.00 42.00 93 ALA A O 1
ATOM 694 N N . GLU A 1 94 ? -2.498 15.287 11.842 1.00 42.00 94 GLU A N 1
ATOM 695 C CA . GLU A 1 94 ? -3.502 16.304 11.510 1.00 42.00 94 GLU A CA 1
ATOM 696 C C . GLU A 1 94 ? -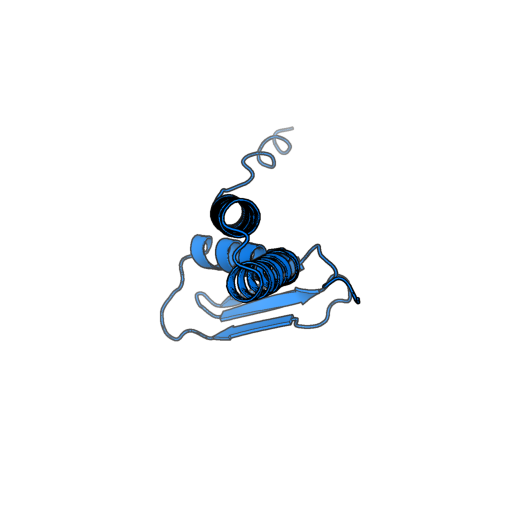4.901 15.799 11.881 1.00 42.00 94 GLU A C 1
ATOM 698 O O . GLU A 1 94 ? -5.737 15.634 11.009 1.00 42.00 94 GLU A O 1
ATOM 703 N N . GLU A 1 95 ? -5.142 15.492 13.159 1.00 42.81 95 GLU A N 1
ATOM 704 C CA . GLU A 1 95 ? -6.497 15.306 13.716 1.00 42.81 95 GLU A CA 1
ATOM 705 C C . GLU A 1 95 ? -6.471 15.397 15.264 1.00 42.81 95 GLU A C 1
ATOM 707 O O . GLU A 1 95 ? -7.078 14.614 15.978 1.00 42.81 95 GLU A O 1
ATOM 712 N N . GLU A 1 96 ? -5.731 16.365 15.818 1.00 41.59 96 GLU A N 1
ATOM 713 C CA . GLU A 1 96 ? -5.850 16.782 17.230 1.00 41.59 96 GLU A CA 1
ATOM 714 C C . GLU A 1 96 ? -5.856 18.318 17.302 1.00 41.59 96 GLU A C 1
ATOM 716 O O . GLU A 1 96 ? -4.954 18.933 17.861 1.00 41.59 96 GLU A O 1
ATOM 721 N N . GLU A 1 97 ? -6.840 18.976 16.682 1.00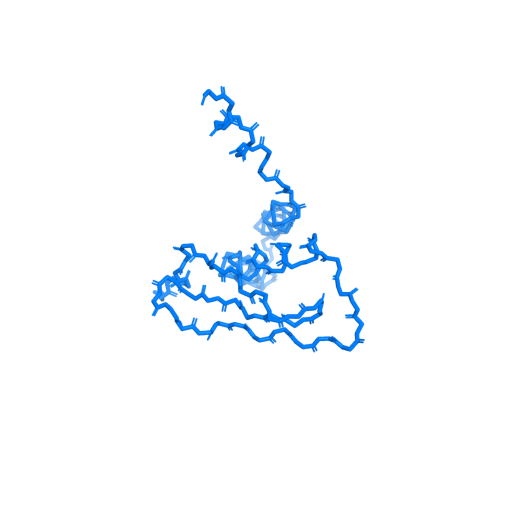 45.03 97 GLU A N 1
ATOM 722 C CA . GLU A 1 97 ? -7.131 20.382 17.005 1.00 45.03 97 GLU A CA 1
ATOM 723 C C . GLU A 1 97 ? -8.583 20.778 16.680 1.00 45.03 97 GLU A C 1
ATOM 725 O O . GLU A 1 97 ? -8.832 21.786 16.030 1.00 45.03 97 GLU A O 1
ATOM 730 N N . GLU A 1 98 ? -9.579 20.003 17.124 1.00 47.03 98 GLU A N 1
ATOM 731 C CA . GLU A 1 98 ? -10.949 20.534 17.230 1.00 47.03 98 GLU A CA 1
ATOM 732 C C . GLU A 1 98 ? -11.767 19.806 18.307 1.00 47.03 98 GLU A C 1
ATOM 734 O O . GLU A 1 98 ? -12.738 19.128 18.009 1.00 47.03 98 GLU A O 1
ATOM 739 N N . ASP A 1 99 ? -11.373 19.934 19.576 1.00 42.00 99 ASP A N 1
ATOM 740 C CA . ASP A 1 99 ? -12.318 19.762 20.692 1.00 42.00 99 ASP A CA 1
ATOM 741 C C . ASP A 1 99 ? -11.792 20.473 21.950 1.00 42.00 99 ASP A C 1
ATOM 743 O O . ASP A 1 99 ? -11.400 19.873 22.948 1.00 42.00 99 ASP A O 1
ATOM 747 N N . ASP A 1 100 ? -11.745 21.805 21.881 1.00 44.81 100 ASP A N 1
ATOM 748 C CA . ASP A 1 100 ? -11.766 22.640 23.084 1.00 44.81 100 ASP A CA 1
ATOM 749 C C . ASP A 1 100 ? -12.621 23.886 22.803 1.00 44.81 100 ASP A C 1
ATOM 751 O O . ASP A 1 100 ? -12.140 24.933 22.348 1.00 44.81 100 ASP A O 1
ATOM 755 N N . LYS A 1 101 ? -13.939 23.744 22.991 1.00 39.72 101 LYS A N 1
ATOM 756 C CA . LYS A 1 101 ? -14.863 24.878 23.097 1.00 39.72 101 LYS A CA 1
ATOM 757 C C . LYS A 1 101 ? -16.095 24.594 23.943 1.00 39.72 101 LYS A C 1
ATOM 759 O O . LYS A 1 101 ? -16.736 23.544 23.741 1.00 39.72 101 LYS A O 1
#

pLDDT: mean 71.26, std 15.12, range [39.72, 91.88]